Protein AF-A0A7X2MGM8-F1 (afdb_monomer)

InterPro domains:
  IPR036034 PDZ superfamily [G3DSA:2.30.42.10] (1-65)
  IPR036034 PDZ superfamily [SSF50156] (1-52)
  IPR041489 PDZ domain 6 [PF17820] (1-37)

Organism: NCBI:txid1624

pLDDT: mean 70.34, std 15.15, range [39.72, 88.38]

Secondary structure (DSSP, 8-state):
--SHHHHTT--TT-EEEEETTEE--SHHHHHHHHHTTTTEEEEEEE-TTS-EEEEEEE----S-S--------

Solvent-accessible surface area (backbone atoms only — not comparable to full-atom values): 4461 Å² total; per-residue (Å²): 129,88,20,58,51,56,75,44,66,64,53,97,70,50,43,64,49,26,30,63,93,35,81,23,92,45,71,66,50,39,52,53,36,40,64,77,36,62,59,46,47,40,32,35,30,29,42,74,89,66,49,81,43,81,34,67,44,75,41,80,78,88,60,101,71,76,75,59,77,87,81,86,131

Mean predicted aligned error: 9.6 Å

Sequence (73 aa):
PETPAAKMKLQPGDVILTCNNRVVNSEEEFYQALQLNSAYCHVKVRTYEGDLRIAESAIFMDSPHEIGLILFH

Structure (mmCIF, N/CA/C/O backbone):
data_AF-A0A7X2MGM8-F1
#
_entry.id   AF-A0A7X2MGM8-F1
#
loop_
_atom_site.group_PDB
_atom_site.id
_atom_site.type_symbol
_atom_site.label_atom_id
_atom_site.label_alt_id
_atom_site.label_comp_id
_atom_site.label_asym_id
_atom_site.label_entity_id
_atom_site.label_seq_id
_atom_site.pdbx_PDB_ins_code
_atom_site.Cartn_x
_atom_site.Cartn_y
_atom_site.Cartn_z
_atom_site.occupancy
_atom_site.B_iso_or_equiv
_atom_site.auth_seq_id
_atom_site.auth_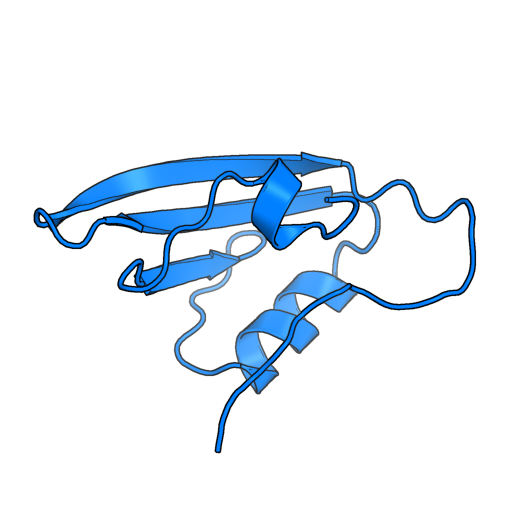comp_id
_atom_site.auth_asym_id
_atom_site.auth_atom_id
_atom_site.pdbx_PDB_model_num
ATOM 1 N N . PRO A 1 1 ? 1.887 7.181 -15.201 1.00 41.03 1 PRO A N 1
ATOM 2 C CA . PRO A 1 1 ? 2.687 5.932 -15.321 1.00 41.03 1 PRO A CA 1
ATOM 3 C C . PRO A 1 1 ? 3.816 5.815 -14.285 1.00 41.03 1 PRO A C 1
ATOM 5 O O . PRO A 1 1 ? 4.229 4.704 -13.983 1.00 41.03 1 PRO A O 1
ATOM 8 N N . GLU A 1 2 ? 4.292 6.933 -13.725 1.00 52.66 2 GLU A N 1
ATO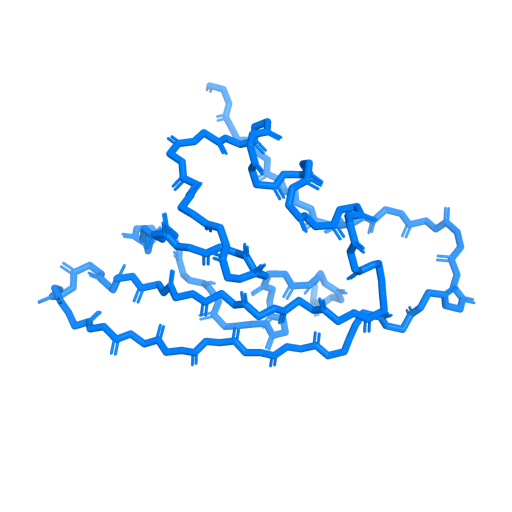M 9 C CA . GLU A 1 2 ? 5.429 6.947 -12.789 1.00 52.66 2 GLU A CA 1
ATOM 10 C C . GLU A 1 2 ? 5.037 6.966 -11.308 1.00 52.66 2 GLU A C 1
ATOM 12 O O . GLU A 1 2 ? 5.887 7.111 -10.432 1.00 52.66 2 GLU A O 1
ATOM 17 N N . THR A 1 3 ? 3.752 6.795 -11.009 1.00 53.66 3 THR A N 1
ATOM 18 C CA . THR A 1 3 ? 3.259 6.908 -9.642 1.00 53.66 3 THR A CA 1
ATOM 19 C C . THR A 1 3 ? 3.572 5.624 -8.857 1.00 53.66 3 THR A C 1
ATOM 21 O O . THR A 1 3 ? 3.459 4.522 -9.407 1.00 53.66 3 THR A O 1
ATOM 24 N N . PRO A 1 4 ? 3.965 5.716 -7.575 1.00 60.53 4 PRO A N 1
ATOM 25 C CA . PRO A 1 4 ? 4.137 4.573 -6.681 1.00 60.53 4 PRO A CA 1
ATOM 26 C C . PRO A 1 4 ? 2.959 3.593 -6.733 1.00 60.53 4 PRO A C 1
ATOM 28 O O . PRO A 1 4 ? 3.178 2.393 -6.843 1.00 60.53 4 PRO A O 1
ATOM 31 N N . ALA A 1 5 ? 1.717 4.086 -6.784 1.00 63.62 5 ALA A N 1
ATOM 32 C CA . ALA A 1 5 ? 0.525 3.241 -6.895 1.00 63.62 5 ALA A CA 1
ATOM 33 C C . ALA A 1 5 ? 0.505 2.380 -8.172 1.00 63.62 5 ALA A C 1
ATOM 35 O O . ALA A 1 5 ? 0.192 1.188 -8.117 1.00 63.62 5 ALA A O 1
ATOM 36 N N . ALA A 1 6 ? 0.909 2.952 -9.312 1.00 65.12 6 ALA A N 1
ATOM 37 C CA . ALA A 1 6 ? 1.032 2.215 -10.566 1.00 65.12 6 ALA A CA 1
ATOM 38 C C . ALA A 1 6 ? 2.167 1.176 -10.507 1.00 65.12 6 ALA A C 1
ATOM 40 O O . ALA A 1 6 ? 1.984 0.045 -10.959 1.00 65.12 6 ALA A O 1
ATOM 41 N N . LYS A 1 7 ? 3.309 1.512 -9.885 1.00 64.56 7 LYS A N 1
ATOM 42 C CA . LYS A 1 7 ? 4.415 0.561 -9.640 1.00 64.56 7 LYS A CA 1
ATOM 43 C C . LYS A 1 7 ? 3.983 -0.596 -8.735 1.00 64.56 7 LYS A C 1
ATOM 45 O O . LYS A 1 7 ? 4.364 -1.741 -8.965 1.00 64.56 7 LYS A O 1
ATOM 50 N N . MET A 1 8 ? 3.121 -0.312 -7.762 1.00 67.88 8 MET A N 1
ATOM 51 C CA . MET A 1 8 ? 2.549 -1.294 -6.841 1.00 67.88 8 MET A CA 1
ATOM 52 C C . MET A 1 8 ? 1.395 -2.101 -7.452 1.00 67.88 8 MET A C 1
ATOM 54 O O . MET A 1 8 ? 0.901 -3.026 -6.804 1.00 67.88 8 MET A O 1
ATOM 58 N N . LYS A 1 9 ? 0.997 -1.812 -8.702 1.00 68.56 9 LYS A N 1
ATOM 59 C CA . LYS A 1 9 ? -0.125 -2.447 -9.414 1.00 68.56 9 LYS A CA 1
ATOM 60 C C . LYS A 1 9 ? -1.444 -2.364 -8.636 1.00 68.56 9 LYS A C 1
ATOM 62 O O . LYS A 1 9 ? -2.210 -3.326 -8.634 1.00 68.56 9 LYS A O 1
ATOM 67 N N . LEU A 1 10 ? -1.663 -1.261 -7.924 1.00 73.38 10 LEU A N 1
ATOM 68 C CA . LEU A 1 10 ? -2.937 -1.004 -7.257 1.00 73.38 10 LEU A CA 1
ATOM 69 C C . LEU A 1 10 ? -3.999 -0.709 -8.313 1.00 73.38 10 LEU A C 1
ATOM 71 O O . LEU A 1 10 ? -3.750 0.064 -9.243 1.00 73.38 10 LEU A O 1
ATOM 75 N N . GLN A 1 11 ? -5.166 -1.325 -8.169 1.00 75.75 11 GLN A N 1
ATOM 76 C CA . GLN A 1 11 ? -6.316 -1.073 -9.026 1.00 75.75 11 GLN A CA 1
ATOM 77 C C . GLN A 1 11 ? -7.406 -0.317 -8.261 1.00 75.75 11 GLN A C 1
ATOM 79 O O . GLN A 1 11 ? -7.543 -0.486 -7.049 1.00 75.75 11 GLN A O 1
ATOM 84 N N . PRO A 1 12 ? -8.210 0.522 -8.938 1.00 74.31 12 PRO A N 1
ATOM 85 C CA . PRO A 1 12 ? -9.413 1.074 -8.330 1.00 74.31 12 PRO A CA 1
ATOM 86 C C . PRO A 1 12 ? -10.306 -0.056 -7.796 1.00 74.31 12 PRO A C 1
ATOM 88 O O . PRO A 1 12 ? -10.651 -0.970 -8.540 1.00 74.31 12 PRO A O 1
ATOM 91 N N . GLY A 1 13 ? -10.664 0.006 -6.511 1.00 77.00 13 GLY A N 1
ATOM 92 C CA . GLY A 1 13 ? -11.410 -1.052 -5.814 1.00 77.00 13 GLY A CA 1
ATOM 93 C C . GLY A 1 13 ? -10.557 -1.934 -4.896 1.00 77.00 13 GLY A C 1
ATOM 94 O O . GLY A 1 13 ? -11.114 -2.668 -4.082 1.00 77.00 13 GLY A O 1
ATOM 95 N N . ASP A 1 14 ? -9.230 -1.824 -4.970 1.00 80.88 14 ASP A N 1
ATOM 96 C CA . ASP A 1 14 ? -8.317 -2.453 -4.021 1.00 80.88 14 ASP A CA 1
ATOM 97 C C . ASP A 1 14 ? -8.330 -1.725 -2.662 1.00 80.88 14 ASP A C 1
ATOM 99 O O . ASP A 1 14 ? -8.292 -0.495 -2.594 1.00 80.88 14 ASP A O 1
ATOM 103 N N . VAL A 1 15 ? -8.325 -2.485 -1.563 1.00 84.00 15 VAL A N 1
ATOM 104 C CA . VAL A 1 15 ? -8.320 -1.957 -0.188 1.00 84.00 15 VAL A CA 1
ATOM 105 C C . VAL A 1 15 ? -6.970 -2.209 0.468 1.00 84.00 15 VAL A C 1
ATOM 107 O O . VAL A 1 15 ? -6.584 -3.353 0.697 1.00 84.00 15 VAL A O 1
ATOM 110 N N . ILE A 1 16 ? -6.250 -1.148 0.822 1.00 84.94 16 ILE A N 1
ATOM 111 C CA . ILE A 1 16 ? -5.001 -1.267 1.582 1.00 84.94 16 ILE A CA 1
ATOM 112 C C . ILE A 1 16 ? -5.343 -1.577 3.044 1.00 84.94 16 ILE A C 1
ATOM 114 O O . ILE A 1 16 ? -6.124 -0.868 3.664 1.00 84.94 16 ILE A O 1
ATOM 118 N N . LEU A 1 17 ? -4.758 -2.642 3.590 1.00 88.19 17 LEU A N 1
ATOM 119 C CA . LEU A 1 17 ? -4.970 -3.093 4.970 1.00 88.19 17 LEU A CA 1
ATOM 120 C C . LEU A 1 17 ? -3.816 -2.703 5.889 1.00 88.19 17 LEU A C 1
ATOM 122 O O . LEU A 1 17 ? -4.012 -2.355 7.051 1.00 88.19 17 LEU A O 1
ATOM 126 N N . THR A 1 18 ? -2.584 -2.814 5.390 1.00 88.19 18 THR A N 1
ATOM 127 C CA . THR A 1 18 ? -1.389 -2.474 6.165 1.00 88.19 18 THR A CA 1
ATOM 128 C C . THR A 1 18 ? -0.357 -1.803 5.281 1.00 88.19 18 THR A C 1
ATOM 130 O O . THR A 1 18 ? -0.186 -2.242 4.149 1.00 88.19 18 THR A O 1
ATOM 133 N N . CYS A 1 19 ? 0.384 -0.836 5.814 1.00 85.81 19 CYS A N 1
ATOM 134 C CA . CYS A 1 19 ? 1.554 -0.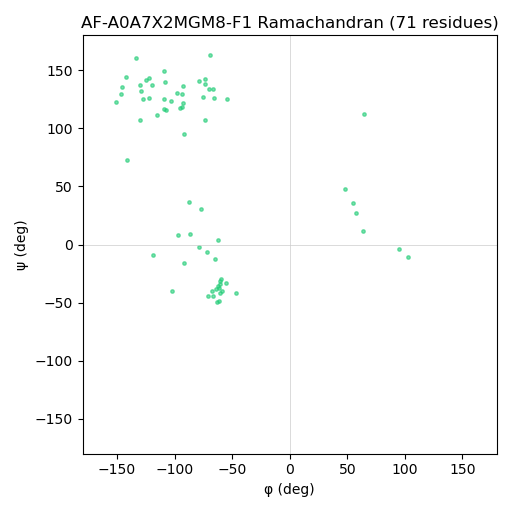219 5.196 1.00 85.81 19 CYS A CA 1
ATOM 135 C C . CYS A 1 19 ? 2.720 -0.234 6.188 1.00 85.81 19 CYS A C 1
ATOM 137 O O . CYS A 1 19 ? 2.542 0.131 7.348 1.00 85.81 19 CYS A O 1
ATOM 139 N N . ASN A 1 20 ? 3.906 -0.669 5.760 1.00 81.50 20 ASN A N 1
ATOM 140 C CA . ASN A 1 20 ? 5.128 -0.710 6.571 1.00 81.50 20 ASN A CA 1
ATOM 141 C C . ASN A 1 20 ? 4.901 -1.344 7.959 1.00 81.50 20 ASN A C 1
ATOM 143 O O . ASN A 1 20 ? 5.266 -0.787 8.993 1.00 81.50 20 ASN A O 1
ATOM 147 N N . ASN A 1 21 ? 4.237 -2.506 7.970 1.00 82.75 21 ASN A N 1
ATOM 148 C CA . ASN A 1 21 ? 3.865 -3.274 9.166 1.00 82.75 21 ASN A CA 1
ATOM 149 C C . ASN A 1 21 ? 2.873 -2.580 10.124 1.00 82.75 21 ASN A C 1
ATOM 151 O O . ASN A 1 21 ? 2.640 -3.086 11.222 1.00 82.75 21 ASN A O 1
ATOM 155 N N . ARG A 1 22 ? 2.241 -1.475 9.718 1.00 84.94 22 ARG A N 1
ATOM 156 C CA . ARG A 1 22 ? 1.151 -0.818 10.453 1.00 84.94 22 ARG A CA 1
ATOM 157 C C . ARG A 1 22 ? -0.179 -1.025 9.751 1.00 84.94 22 ARG A C 1
ATOM 159 O O . ARG A 1 22 ? -0.235 -0.977 8.529 1.00 84.94 22 ARG A O 1
ATOM 166 N N . VAL A 1 23 ? -1.240 -1.260 10.519 1.00 87.38 23 VAL A N 1
ATOM 167 C CA . VAL A 1 23 ? -2.610 -1.246 9.987 1.00 87.38 23 VAL A CA 1
ATOM 168 C C . VAL A 1 23 ? -2.934 0.183 9.576 1.00 87.38 23 VAL A C 1
ATOM 170 O O . VAL A 1 23 ? -2.618 1.108 10.321 1.00 87.38 23 VAL A O 1
ATOM 173 N N . VAL A 1 24 ? -3.506 0.342 8.389 1.00 86.00 24 VAL A N 1
ATOM 174 C CA . VAL A 1 24 ? -3.915 1.639 7.853 1.00 86.00 24 VAL A CA 1
ATOM 175 C C . VAL A 1 24 ? -5.371 1.528 7.437 1.00 86.00 24 VAL A C 1
ATOM 177 O O . VAL A 1 24 ? -5.735 0.622 6.693 1.00 86.00 24 VAL A O 1
ATOM 180 N N . ASN A 1 25 ? -6.208 2.415 7.959 1.00 84.81 25 ASN A N 1
ATOM 181 C CA . ASN A 1 25 ? -7.640 2.459 7.650 1.00 84.81 25 ASN A CA 1
ATOM 182 C C . ASN A 1 25 ? -8.046 3.782 7.000 1.00 84.81 25 ASN A C 1
ATOM 184 O O . ASN A 1 25 ? -9.177 3.927 6.542 1.00 84.81 25 ASN A O 1
ATOM 188 N N . SER A 1 26 ? -7.130 4.747 6.968 1.00 78.88 26 SER A N 1
ATOM 189 C CA . SER A 1 26 ? -7.321 6.049 6.352 1.00 78.88 26 SER A CA 1
ATOM 190 C C . SER A 1 26 ? -6.120 6.422 5.492 1.00 78.88 26 SER A C 1
ATOM 192 O O . SER A 1 26 ? -5.012 5.899 5.643 1.00 78.88 26 SER A O 1
ATOM 194 N N . GLU A 1 27 ? -6.355 7.359 4.584 1.00 71.44 27 GLU A N 1
ATOM 195 C CA . GLU A 1 27 ? -5.321 7.955 3.748 1.00 71.44 27 GLU A CA 1
ATOM 196 C C . GLU A 1 27 ? -4.222 8.623 4.593 1.00 71.44 27 GLU A C 1
ATOM 198 O O . GLU A 1 27 ? -3.034 8.479 4.314 1.00 71.44 27 GLU A O 1
ATOM 203 N N . GLU A 1 28 ? -4.607 9.294 5.678 1.00 75.44 28 GLU A N 1
ATOM 204 C CA . GLU A 1 28 ? -3.676 9.973 6.576 1.00 75.44 28 GLU A CA 1
ATOM 205 C C . GLU A 1 28 ? -2.773 8.970 7.311 1.00 75.44 28 GLU A C 1
ATOM 207 O O . GLU A 1 28 ? -1.553 9.134 7.333 1.00 75.44 28 GLU A O 1
ATOM 212 N N . GLU A 1 29 ? -3.338 7.869 7.822 1.00 80.94 29 GLU A N 1
ATOM 213 C CA . GLU A 1 29 ? -2.565 6.766 8.410 1.00 80.94 29 GLU A CA 1
ATOM 214 C C . GLU A 1 29 ? -1.624 6.123 7.388 1.00 80.94 29 GLU A C 1
ATOM 216 O O . GLU A 1 29 ? -0.493 5.763 7.723 1.00 80.94 29 GLU A O 1
ATOM 221 N N . PHE A 1 30 ? -2.068 6.006 6.135 1.00 78.94 30 PHE A N 1
ATOM 222 C CA . PHE A 1 30 ? -1.248 5.501 5.044 1.00 78.94 30 PHE A CA 1
ATOM 223 C C . PHE A 1 30 ? -0.041 6.403 4.771 1.00 78.94 30 PHE A C 1
ATOM 225 O O . PHE A 1 30 ? 1.089 5.913 4.760 1.00 78.94 30 PHE A O 1
ATOM 232 N N . TYR A 1 31 ? -0.241 7.715 4.631 1.00 75.50 31 TYR A N 1
ATOM 233 C CA . TYR A 1 31 ? 0.862 8.658 4.436 1.00 75.50 31 TYR A CA 1
ATOM 234 C C . TYR A 1 31 ? 1.812 8.714 5.635 1.00 75.50 31 TYR A C 1
ATOM 236 O O . TYR A 1 31 ? 3.029 8.762 5.446 1.00 75.50 31 TYR A O 1
ATOM 244 N N . GLN A 1 32 ? 1.289 8.643 6.861 1.00 79.81 32 GLN A N 1
ATOM 245 C CA . GLN A 1 32 ? 2.104 8.559 8.076 1.00 79.81 32 GLN A CA 1
ATOM 246 C C . GLN A 1 32 ? 2.962 7.286 8.075 1.00 79.81 32 GLN A C 1
ATOM 248 O O . GLN A 1 32 ? 4.177 7.344 8.276 1.00 79.81 32 GLN A O 1
ATOM 253 N N . ALA A 1 33 ? 2.355 6.130 7.779 1.00 79.94 33 ALA A N 1
ATOM 254 C CA . ALA A 1 33 ? 3.047 4.848 7.653 1.00 79.94 33 ALA A CA 1
ATOM 255 C C . ALA A 1 33 ? 4.105 4.857 6.537 1.00 79.94 33 ALA A C 1
ATOM 257 O O . ALA A 1 33 ? 5.151 4.220 6.674 1.00 79.94 33 ALA A O 1
ATOM 258 N N . LEU A 1 34 ? 3.856 5.594 5.455 1.00 74.81 34 LEU A N 1
ATOM 259 C CA . LEU A 1 34 ? 4.783 5.769 4.345 1.00 74.81 34 LEU A CA 1
ATOM 260 C C . LEU A 1 34 ? 5.987 6.642 4.728 1.00 74.81 34 LEU A C 1
ATOM 262 O O . LEU A 1 34 ? 7.122 6.275 4.434 1.00 74.81 34 LEU A O 1
ATOM 266 N N . GLN A 1 35 ? 5.763 7.758 5.432 1.00 71.38 35 GLN A N 1
ATOM 267 C CA . GLN A 1 35 ? 6.831 8.658 5.893 1.00 71.38 35 GLN A CA 1
ATOM 268 C C . GLN A 1 35 ? 7.824 7.977 6.838 1.00 71.38 35 GLN A C 1
ATOM 270 O O . GLN A 1 35 ? 9.007 8.313 6.822 1.00 71.38 35 GLN A O 1
ATOM 275 N N . LEU A 1 36 ? 7.370 6.998 7.624 1.00 71.00 36 LEU A N 1
ATOM 276 C CA . LEU A 1 36 ? 8.235 6.211 8.507 1.00 71.00 36 LEU A CA 1
ATOM 277 C C . LEU A 1 36 ? 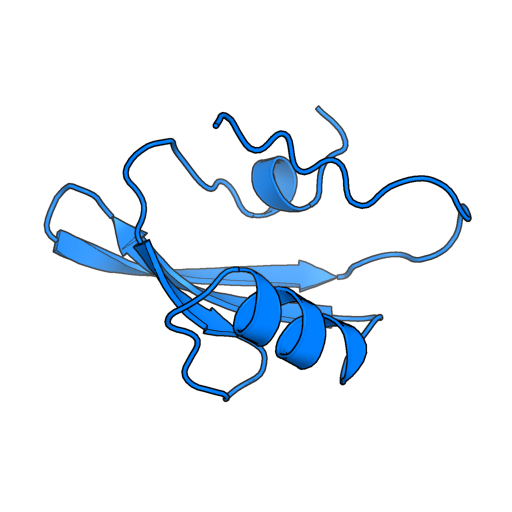9.336 5.453 7.764 1.00 71.00 36 LEU A C 1
ATOM 279 O O . LEU A 1 36 ? 10.388 5.197 8.347 1.00 71.00 36 LEU A O 1
ATOM 283 N N . ASN A 1 37 ? 9.099 5.070 6.509 1.00 65.88 37 ASN A N 1
ATOM 284 C CA . ASN A 1 37 ? 10.089 4.374 5.702 1.00 65.88 37 ASN A CA 1
ATOM 285 C C . ASN A 1 37 ? 10.023 4.872 4.257 1.00 65.88 37 ASN A C 1
ATOM 287 O O . ASN A 1 37 ? 9.537 4.207 3.347 1.00 65.88 37 ASN A O 1
ATOM 291 N N . SER A 1 38 ? 10.508 6.092 4.059 1.00 63.69 38 SER A N 1
ATOM 292 C CA . SER A 1 38 ? 10.412 6.832 2.800 1.00 63.69 38 SER A CA 1
ATOM 293 C C . SER A 1 38 ? 11.187 6.207 1.629 1.00 63.69 38 SER A C 1
ATOM 295 O O . SER A 1 38 ? 10.956 6.581 0.484 1.00 63.69 38 SER A O 1
ATOM 297 N N . ALA A 1 39 ? 12.065 5.234 1.895 1.00 66.12 39 ALA A N 1
ATOM 298 C CA . ALA A 1 39 ? 12.802 4.484 0.878 1.00 66.12 39 ALA A CA 1
ATOM 299 C C . ALA A 1 39 ? 12.086 3.194 0.426 1.00 66.12 39 ALA A C 1
ATOM 301 O O . ALA A 1 39 ? 12.432 2.617 -0.609 1.00 66.12 39 ALA A O 1
ATOM 302 N N . TYR A 1 40 ? 11.093 2.714 1.183 1.00 69.75 40 TYR A N 1
ATOM 303 C CA . TYR A 1 40 ? 10.477 1.413 0.941 1.00 69.75 40 TYR A CA 1
ATOM 304 C C . TYR A 1 40 ? 9.015 1.379 1.384 1.00 69.75 40 TYR A C 1
ATOM 306 O O . TYR A 1 40 ? 8.691 1.593 2.549 1.00 69.75 40 TYR A O 1
ATOM 314 N N . CYS A 1 41 ? 8.129 1.064 0.444 1.00 73.62 41 CYS A N 1
ATOM 315 C CA . CYS A 1 41 ? 6.711 0.902 0.708 1.00 73.62 41 CYS A CA 1
ATOM 316 C C . CYS A 1 41 ? 6.347 -0.578 0.642 1.00 73.62 41 CYS A C 1
ATOM 318 O O . CYS A 1 41 ? 6.439 -1.189 -0.423 1.00 73.62 41 CYS A O 1
ATOM 320 N N . HIS A 1 42 ? 5.921 -1.142 1.771 1.00 83.81 42 HIS A N 1
ATOM 321 C CA . HIS A 1 42 ? 5.398 -2.502 1.860 1.00 83.81 42 HIS A CA 1
ATOM 322 C C . HIS A 1 42 ? 3.935 -2.464 2.273 1.00 83.81 42 HIS A C 1
ATOM 324 O O . HIS A 1 42 ? 3.627 -2.116 3.414 1.00 83.81 42 HIS A O 1
ATOM 330 N N . VAL A 1 43 ? 3.030 -2.839 1.372 1.00 85.62 43 VAL A N 1
ATOM 331 C CA . VAL A 1 43 ? 1.594 -2.818 1.644 1.00 85.62 43 VAL A CA 1
ATOM 332 C C . VAL A 1 43 ? 0.953 -4.182 1.471 1.00 85.62 43 VAL A C 1
ATOM 334 O O . VAL A 1 43 ? 1.273 -4.942 0.556 1.00 85.62 43 VAL A O 1
ATOM 337 N N . LYS A 1 44 ? -0.010 -4.472 2.344 1.00 88.38 44 LYS A N 1
ATOM 338 C CA . LYS A 1 44 ? -0.985 -5.538 2.123 1.00 88.38 44 LYS A CA 1
ATOM 339 C C . LYS A 1 44 ? -2.240 -4.913 1.581 1.00 88.38 44 LYS A C 1
ATOM 341 O O . LYS A 1 44 ? -2.759 -3.960 2.156 1.00 88.38 44 LYS A O 1
ATOM 346 N N . VAL A 1 45 ? -2.718 -5.489 0.502 1.00 88.00 45 VAL A N 1
ATOM 347 C CA . VAL A 1 45 ? -3.866 -5.030 -0.251 1.00 88.00 45 VAL A CA 1
ATOM 348 C C . VAL A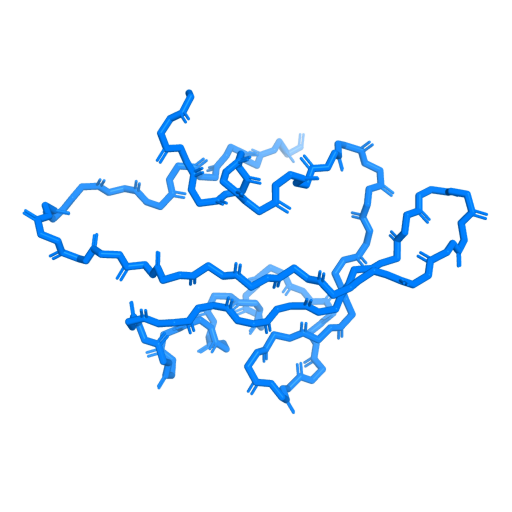 1 45 ? -4.840 -6.184 -0.334 1.00 88.00 45 VAL A C 1
ATOM 350 O O . VAL A 1 45 ? -4.437 -7.335 -0.485 1.00 88.00 45 VAL A O 1
ATOM 353 N N . ARG A 1 46 ? -6.120 -5.881 -0.235 1.00 87.12 46 ARG A N 1
ATOM 354 C CA . ARG A 1 46 ? -7.189 -6.797 -0.567 1.00 87.12 46 ARG A CA 1
ATOM 355 C C . ARG A 1 46 ? -7.747 -6.402 -1.919 1.00 87.12 46 ARG A C 1
ATOM 357 O O . ARG A 1 46 ? -8.148 -5.253 -2.084 1.00 87.12 46 ARG A O 1
ATOM 364 N N . THR A 1 47 ? -7.750 -7.325 -2.866 1.00 83.50 47 THR A N 1
ATOM 365 C CA . THR A 1 47 ? -8.371 -7.089 -4.165 1.00 83.50 47 THR A CA 1
ATOM 366 C C . THR A 1 47 ? -9.884 -7.018 -4.013 1.00 83.50 47 THR A C 1
ATOM 368 O O . THR A 1 47 ? -10.450 -7.494 -3.021 1.00 83.50 47 THR A O 1
ATOM 371 N N . TYR A 1 48 ? -10.552 -6.464 -5.020 1.00 78.19 48 TYR A N 1
ATOM 372 C CA . TYR A 1 48 ? -12.013 -6.478 -5.088 1.00 78.19 48 TYR A CA 1
ATOM 373 C C . TYR A 1 48 ? -12.603 -7.901 -4.998 1.00 78.19 48 TYR A C 1
ATOM 375 O O . TYR A 1 48 ? -13.652 -8.105 -4.393 1.00 78.19 48 TYR A O 1
ATOM 383 N N . GLU A 1 49 ? -11.894 -8.899 -5.530 1.00 83.94 49 GLU A N 1
ATOM 384 C CA . GLU A 1 49 ? -12.278 -10.319 -5.479 1.00 83.94 49 GLU A CA 1
ATOM 385 C C . GLU A 1 49 ? -12.123 -10.935 -4.073 1.00 83.94 49 GLU A C 1
ATOM 387 O O . GLU A 1 49 ? -12.559 -12.057 -3.825 1.00 83.94 49 GLU A O 1
ATOM 392 N N . GLY A 1 50 ? -11.558 -10.184 -3.120 1.00 83.38 50 GLY A N 1
ATOM 393 C CA . GLY A 1 50 ? -11.382 -10.582 -1.726 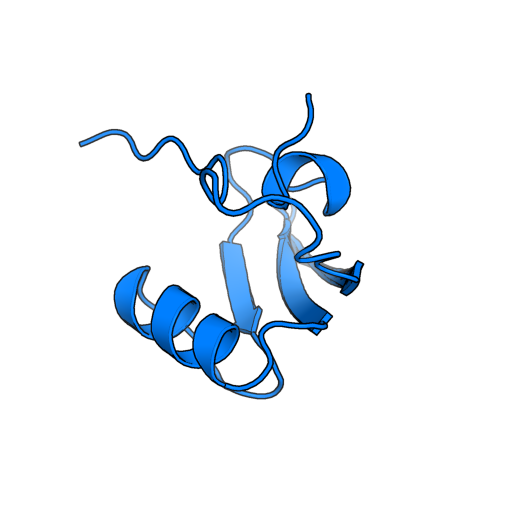1.00 83.38 50 GLY A CA 1
ATOM 394 C C . GLY A 1 50 ? -10.015 -11.189 -1.412 1.00 83.38 50 GLY A C 1
ATOM 395 O O . GLY A 1 50 ? -9.737 -11.434 -0.229 1.00 83.38 50 GLY A O 1
ATOM 396 N N . ASP A 1 51 ? -9.165 -11.369 -2.426 1.00 88.19 51 ASP A N 1
ATOM 397 C CA . ASP A 1 51 ? -7.833 -11.950 -2.299 1.00 88.19 51 ASP A CA 1
ATOM 398 C C . ASP A 1 51 ? -6.853 -10.991 -1.636 1.00 88.19 51 ASP A C 1
ATOM 400 O O . ASP A 1 51 ? -6.857 -9.783 -1.868 1.00 88.19 51 ASP A O 1
ATOM 404 N N . LEU A 1 52 ? -5.967 -11.541 -0.811 1.00 86.25 52 LEU A N 1
ATOM 405 C CA . LEU A 1 52 ? -4.919 -10.771 -0.155 1.00 86.25 52 LEU A CA 1
ATOM 406 C C . LEU A 1 52 ? -3.647 -10.811 -0.992 1.00 86.25 52 LEU A C 1
ATOM 408 O O . LEU A 1 52 ? -3.070 -11.872 -1.227 1.00 86.25 52 LEU A O 1
ATOM 412 N N . ARG A 1 53 ? -3.172 -9.632 -1.381 1.00 86.94 53 ARG A N 1
ATOM 413 C CA . ARG A 1 53 ? -1.940 -9.440 -2.136 1.00 86.94 53 ARG A CA 1
ATOM 414 C C . ARG A 1 53 ? -0.964 -8.579 -1.349 1.00 86.94 53 ARG A C 1
ATOM 416 O O . ARG A 1 53 ? -1.331 -7.561 -0.769 1.00 86.94 53 ARG A O 1
ATOM 423 N N . ILE A 1 54 ? 0.303 -8.974 -1.359 1.00 83.75 54 ILE A N 1
ATOM 424 C CA . ILE A 1 54 ? 1.398 -8.131 -0.879 1.00 83.75 54 ILE A CA 1
ATOM 425 C C . ILE A 1 54 ? 1.954 -7.378 -2.085 1.00 83.75 54 ILE A C 1
ATOM 427 O O . ILE A 1 54 ? 2.232 -7.976 -3.127 1.00 83.75 54 ILE A O 1
ATOM 431 N N . ALA A 1 55 ? 2.078 -6.062 -1.957 1.00 80.06 55 ALA A N 1
ATOM 432 C CA . ALA A 1 55 ? 2.740 -5.215 -2.931 1.00 80.06 55 ALA A CA 1
ATOM 433 C C . ALA A 1 55 ? 3.870 -4.464 -2.231 1.00 80.06 55 ALA A C 1
ATOM 435 O O . ALA A 1 55 ? 3.659 -3.796 -1.222 1.00 80.06 55 ALA A O 1
ATOM 436 N N . GLU A 1 56 ? 5.075 -4.574 -2.769 1.00 77.06 56 GLU A N 1
ATOM 437 C CA . GLU A 1 56 ? 6.247 -3.897 -2.237 1.00 77.06 56 GLU A CA 1
ATOM 438 C C . GLU A 1 56 ? 6.972 -3.158 -3.354 1.00 77.06 56 GLU A C 1
ATOM 440 O O . GLU A 1 56 ? 7.098 -3.660 -4.472 1.00 77.06 56 GLU A O 1
ATOM 445 N N . SER A 1 57 ? 7.402 -1.934 -3.070 1.00 68.44 57 SER A N 1
ATOM 446 C CA . SER A 1 57 ? 8.164 -1.126 -4.013 1.00 68.44 57 SER A CA 1
ATOM 447 C C . SER A 1 57 ? 9.180 -0.278 -3.268 1.00 68.44 57 SER A C 1
ATOM 449 O O . SER A 1 57 ? 8.856 0.378 -2.277 1.00 68.44 57 SER A O 1
ATOM 451 N N . ALA A 1 58 ? 10.403 -0.232 -3.793 1.00 62.56 58 ALA A N 1
ATOM 452 C CA . ALA A 1 58 ? 11.348 0.807 -3.418 1.00 62.56 58 ALA A CA 1
ATOM 453 C C . ALA A 1 58 ? 10.803 2.152 -3.916 1.00 62.56 58 ALA A C 1
ATOM 455 O O . ALA A 1 58 ? 10.455 2.293 -5.095 1.00 62.56 58 ALA A O 1
ATOM 456 N N . ILE A 1 59 ? 10.696 3.123 -3.014 1.00 61.91 59 ILE A N 1
ATOM 457 C CA . ILE A 1 59 ? 10.425 4.508 -3.383 1.00 61.91 59 ILE A CA 1
ATOM 458 C C . ILE A 1 59 ? 11.799 5.148 -3.542 1.00 61.91 59 ILE A C 1
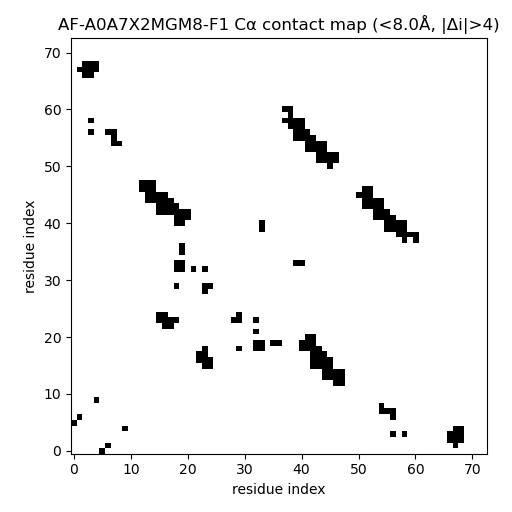ATOM 460 O O . ILE A 1 59 ? 12.453 5.519 -2.574 1.00 61.91 59 ILE A O 1
ATOM 464 N N . PHE A 1 60 ? 12.282 5.183 -4.783 1.00 49.41 60 PHE A N 1
ATOM 465 C CA . PHE A 1 60 ? 13.520 5.881 -5.107 1.00 49.41 60 PHE A CA 1
ATOM 466 C C . PHE A 1 60 ? 13.241 7.385 -5.061 1.00 49.41 60 PHE A C 1
ATOM 468 O O . PHE A 1 60 ? 12.539 7.921 -5.916 1.00 49.41 60 PHE A O 1
ATOM 475 N N . MET A 1 61 ? 13.753 8.041 -4.024 1.00 47.81 61 MET A N 1
ATOM 476 C CA . MET A 1 61 ? 13.528 9.453 -3.709 1.00 47.81 61 MET A CA 1
ATOM 477 C C . MET A 1 61 ? 14.532 10.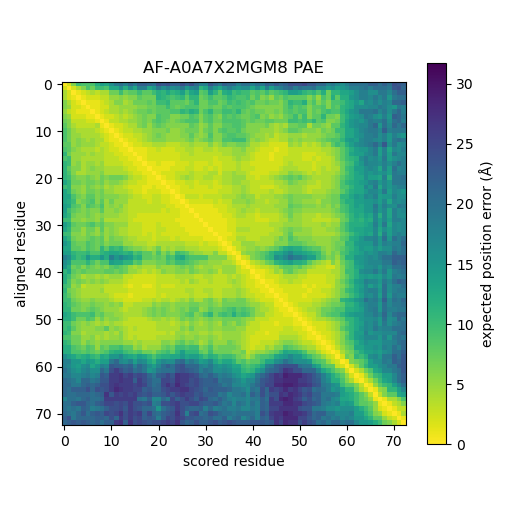374 -4.428 1.00 47.81 61 MET A C 1
ATOM 479 O O . MET A 1 61 ? 14.983 11.359 -3.860 1.00 47.81 61 MET A O 1
ATOM 483 N N . ASP A 1 62 ? 14.913 10.050 -5.668 1.00 42.72 62 ASP A N 1
ATOM 484 C CA . ASP A 1 62 ? 15.917 10.815 -6.435 1.00 42.72 62 ASP A CA 1
ATOM 485 C C . ASP A 1 62 ? 15.322 11.997 -7.226 1.00 42.72 62 ASP A C 1
ATOM 487 O O . ASP A 1 62 ? 16.013 12.650 -8.007 1.00 42.72 62 ASP A O 1
ATOM 491 N N . SER A 1 63 ? 14.045 12.330 -7.017 1.00 43.38 63 SER A N 1
ATOM 492 C CA . SER A 1 63 ? 13.491 13.601 -7.488 1.00 43.38 63 SER A CA 1
ATOM 493 C C . SER A 1 63 ? 12.421 14.124 -6.521 1.00 43.38 63 SER A C 1
ATOM 495 O O . SER A 1 63 ? 11.524 13.364 -6.152 1.00 43.38 63 SER A O 1
ATOM 497 N N . 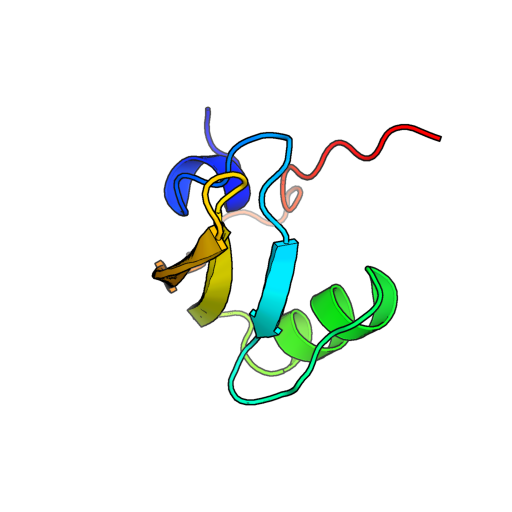PRO A 1 64 ? 12.485 15.397 -6.084 1.00 49.25 64 PRO A N 1
ATOM 498 C CA . PRO A 1 64 ? 11.653 15.946 -5.010 1.00 49.25 64 PRO A CA 1
ATOM 499 C C . PRO A 1 64 ? 10.204 16.271 -5.426 1.00 49.25 64 PRO A C 1
ATOM 501 O O . PRO A 1 64 ? 9.594 17.178 -4.864 1.00 49.25 64 PRO A O 1
ATOM 504 N N . HIS A 1 65 ? 9.619 15.551 -6.387 1.00 44.94 65 HIS A N 1
ATOM 505 C CA . HIS A 1 65 ? 8.298 15.880 -6.921 1.00 44.94 65 HIS A CA 1
ATOM 506 C C . HIS A 1 65 ? 7.348 14.674 -6.943 1.00 44.94 65 HIS A C 1
ATOM 508 O O . HIS A 1 65 ? 7.465 13.768 -7.757 1.00 44.94 65 HIS A O 1
ATOM 514 N N . GLU A 1 66 ? 6.392 14.748 -6.013 1.00 47.28 66 GLU A N 1
ATOM 515 C CA . GLU A 1 66 ? 5.026 14.215 -6.053 1.00 47.28 66 GLU A CA 1
ATOM 516 C C . GLU A 1 66 ? 4.832 12.687 -6.120 1.00 47.28 66 GLU A C 1
ATOM 518 O O . GLU A 1 66 ? 5.013 12.017 -7.131 1.00 47.28 66 GLU A O 1
ATOM 523 N N . ILE A 1 67 ? 4.292 12.152 -5.018 1.00 54.75 67 ILE A N 1
ATOM 524 C CA . ILE A 1 67 ? 3.891 10.750 -4.786 1.00 54.75 67 ILE A CA 1
ATOM 525 C C . ILE A 1 67 ? 2.769 10.276 -5.745 1.00 54.75 67 ILE A C 1
ATOM 527 O O . ILE A 1 67 ? 2.332 9.133 -5.673 1.00 54.75 67 ILE A O 1
ATOM 531 N N . GLY A 1 68 ? 2.325 11.095 -6.707 1.00 48.78 68 GLY A N 1
ATOM 532 C CA . GLY A 1 68 ? 1.505 10.644 -7.834 1.00 48.78 68 GLY A CA 1
ATOM 533 C C . GLY A 1 68 ? 0.187 9.957 -7.447 1.00 48.78 68 GLY A C 1
ATOM 534 O O . GLY A 1 68 ? -0.297 9.088 -8.172 1.00 48.78 68 GLY A O 1
ATOM 535 N N . LEU A 1 69 ? -0.381 10.290 -6.291 1.00 46.62 69 LEU A N 1
ATOM 536 C CA . LEU A 1 69 ? -1.695 9.809 -5.877 1.00 46.62 69 LEU A CA 1
ATOM 537 C C . LEU A 1 69 ? -2.736 10.844 -6.308 1.00 46.62 69 LEU A C 1
ATOM 539 O O . LEU A 1 69 ? -2.681 11.994 -5.882 1.00 46.62 69 LEU A O 1
ATOM 543 N N . ILE A 1 70 ? -3.664 10.439 -7.178 1.00 45.78 70 ILE A N 1
ATOM 544 C CA . ILE A 1 70 ? -4.874 11.215 -7.471 1.00 45.78 70 ILE A CA 1
ATOM 545 C C . ILE A 1 70 ? -5.977 10.652 -6.582 1.00 45.78 70 ILE A C 1
ATOM 547 O O . ILE A 1 70 ? -6.338 9.482 -6.710 1.00 45.78 70 ILE A O 1
ATOM 551 N N . LEU A 1 71 ? -6.491 11.492 -5.691 1.00 41.69 71 LEU A N 1
ATOM 552 C CA . LEU A 1 71 ? -7.615 11.190 -4.813 1.00 41.69 71 LEU A CA 1
ATOM 553 C C . LEU A 1 71 ? -8.815 11.999 -5.297 1.00 41.69 71 LEU A C 1
ATOM 555 O O . LEU A 1 71 ? -8.720 13.214 -5.477 1.00 41.69 71 LEU A O 1
ATOM 559 N N . PHE A 1 72 ? -9.925 11.317 -5.560 1.00 41.12 72 PHE A N 1
ATOM 560 C CA . PHE A 1 72 ? -11.185 11.968 -5.906 1.00 41.12 72 PHE A CA 1
ATOM 561 C C . PHE A 1 72 ? -12.015 12.171 -4.634 1.00 41.12 72 PHE A C 1
ATOM 563 O O . PHE A 1 72 ? -12.071 11.280 -3.787 1.00 41.12 72 PHE A O 1
ATOM 570 N N . HIS A 1 73 ? -12.601 13.363 -4.525 1.00 39.72 73 HIS A N 1
ATOM 571 C CA . HIS A 1 73 ? -13.521 13.808 -3.478 1.00 39.72 73 HIS A CA 1
ATOM 572 C C . HIS A 1 73 ? -14.966 13.465 -3.842 1.00 39.72 73 HIS A C 1
ATOM 574 O O . HIS A 1 73 ? -15.272 13.445 -5.058 1.00 39.72 73 HIS A O 1
#

Foldseek 3Di:
DPAPCVLQVPDVQKAWQDWCNHGDDDPVSNVVSCVVPVQKIWTWIQHNVRDIDIGIDGNPPPDPDDNPDDDDD

Nearest PDB structures (foldseek):
  3mh6-assembly1_A  TM=8.022E-01  e=4.135E-02  Escherichia coli K-12
  3pv2-assembly1_C  TM=9.120E-01  e=1.229E-01  Legionella fallonii
  3pv2-assembly1_B  TM=9.064E-01  e=1.153E-01  Legionella fallonii
  3pv5-assembly1_A-3  TM=9.053E-01  e=1.588E-01  Legionella fallonii

Radius of gyration: 11.79 Å; Cα contacts (8 Å, |Δi|>4): 105; chains: 1; bounding box: 29×28×26 Å